Protein AF-A0A816MX25-F1 (afdb_monomer)

Sequence (109 aa):
MHILYENNDVIENHTRILSTQYLLAVVDRPGYNSKTLWKEILENVTSDNRQRLIWIAPWTGEMRSSTQLRKLVTNVTSDHVTLRQDLRDLVPTSCIDYILEYNIEQWFQ

pLDDT: mean 73.35, std 15.56, range [24.98, 93.75]

Mean predicted aligned error: 11.5 Å

Foldseek 3Di:
DDPPPPPPPCLVPVPDDDPLPAADEDAAEPPPCPPDDVVRSLVPDDPSNNVRYHYDPYDPDDDDDVVVLLVLLLPPPDDLPVSLVVCPVPDPNVVSCVCVVVVCNVVPD

Solvent-accessible surface area (backbone atoms only — not comparable to full-atom values): 7203 Å² total; per-residue (Å²): 135,86,80,76,79,73,81,82,44,58,82,79,63,71,78,55,90,70,72,85,90,55,78,45,77,44,76,39,49,85,76,75,58,81,87,57,56,70,68,58,54,61,71,70,48,56,73,79,56,42,80,30,53,42,79,41,76,67,54,85,70,85,91,79,52,72,66,58,52,49,52,55,55,62,68,54,87,78,54,66,68,60,52,52,59,71,39,54,86,75,46,60,67,70,59,50,50,49,40,64,75,65,53,52,61,78,75,72,119

Secondary structure (DSSP, 8-state):
---------TTTS--S---TTS-EEEE--TTTSSSS-HHHHHHHS-HHHHTTEEEEPPP-SPP--HHHHHHHHHH-SS-HHHHHHHHHTTS-HHHHHHHHHHTGGGG--

InterPro domains:
  IPR014729 Rossmann-like alpha/beta/alpha sandwich fold [G3DSA:3.40.50.620] (4-104)

Structure (mmCIF, N/CA/C/O backbone):
data_AF-A0A816MX25-F1
#
_entry.id   AF-A0A816MX25-F1
#
loop_
_atom_site.group_PDB
_atom_site.id
_atom_site.type_symbol
_atom_site.label_atom_id
_atom_site.label_alt_id
_atom_site.label_comp_id
_atom_site.label_asym_id
_atom_site.label_entity_id
_atom_site.label_seq_id
_atom_site.pdbx_PDB_ins_code
_atom_site.Cartn_x
_atom_site.Cartn_y
_atom_site.Cartn_z
_atom_site.occupancy
_atom_site.B_iso_or_equiv
_atom_site.auth_seq_id
_atom_site.auth_comp_id
_atom_site.auth_asym_id
_atom_site.auth_atom_id
_atom_site.pdbx_PDB_model_num
ATOM 1 N N . MET A 1 1 ? 20.720 17.879 7.034 1.00 33.03 1 MET A N 1
ATOM 2 C CA . MET A 1 1 ? 19.318 18.339 7.109 1.00 33.03 1 MET A CA 1
ATOM 3 C C . MET A 1 1 ? 18.458 17.112 7.385 1.00 33.03 1 MET A C 1
ATOM 5 O O . MET A 1 1 ? 18.235 16.322 6.479 1.00 33.03 1 MET A O 1
ATOM 9 N N . HIS A 1 2 ? 18.109 16.871 8.651 1.00 24.98 2 HIS A N 1
ATOM 10 C CA . HIS A 1 2 ? 17.218 15.774 9.036 1.00 24.98 2 HIS A CA 1
ATOM 11 C C . HIS A 1 2 ? 15.782 16.236 8.809 1.00 24.98 2 HIS A C 1
ATOM 13 O O . HIS A 1 2 ? 15.294 17.092 9.538 1.00 24.98 2 HIS A O 1
ATOM 19 N N . ILE A 1 3 ? 15.125 15.707 7.780 1.00 29.41 3 ILE A N 1
ATOM 20 C CA . ILE A 1 3 ? 13.682 15.875 7.628 1.00 29.41 3 ILE A CA 1
ATOM 21 C C . ILE A 1 3 ? 13.045 14.866 8.582 1.00 29.41 3 ILE A C 1
ATOM 23 O O . ILE A 1 3 ? 13.000 13.669 8.301 1.00 29.41 3 ILE A O 1
ATOM 27 N N . LEU A 1 4 ? 12.630 15.350 9.750 1.00 27.97 4 LEU A N 1
ATOM 28 C CA . LEU A 1 4 ? 11.692 14.643 10.609 1.00 27.97 4 LEU A CA 1
ATOM 29 C C . LEU A 1 4 ? 10.347 14.680 9.880 1.00 27.97 4 LEU A C 1
ATOM 31 O O . LEU A 1 4 ? 9.724 15.733 9.784 1.00 27.97 4 LEU A O 1
ATOM 35 N N . TYR A 1 5 ? 9.922 13.552 9.316 1.00 36.00 5 TYR A N 1
ATOM 36 C CA . TYR A 1 5 ? 8.511 13.377 8.997 1.00 36.00 5 TYR A CA 1
ATOM 37 C C . TYR A 1 5 ? 7.786 13.290 10.340 1.00 36.00 5 TYR A C 1
ATOM 39 O O . TYR A 1 5 ? 7.779 12.239 10.978 1.00 36.00 5 TYR A O 1
ATOM 47 N N . GLU A 1 6 ? 7.247 14.411 10.814 1.00 38.50 6 GLU A N 1
ATOM 48 C CA . GLU A 1 6 ? 6.203 14.361 11.829 1.00 38.50 6 GLU A CA 1
ATOM 49 C C . GLU A 1 6 ? 5.053 13.548 11.228 1.00 38.50 6 GLU A C 1
ATOM 51 O O . GLU A 1 6 ? 4.532 13.874 10.157 1.00 38.50 6 GLU A O 1
ATOM 56 N N . ASN A 1 7 ? 4.724 12.426 11.871 1.00 40.09 7 ASN A N 1
ATOM 57 C CA . ASN A 1 7 ? 3.558 11.629 11.525 1.00 40.09 7 ASN A CA 1
ATOM 58 C C . ASN A 1 7 ? 2.323 12.515 11.720 1.00 40.09 7 ASN A C 1
ATOM 60 O O . ASN A 1 7 ? 1.781 12.631 12.815 1.00 40.09 7 ASN A O 1
ATOM 64 N N . ASN A 1 8 ? 1.856 13.129 10.634 1.00 44.53 8 ASN A N 1
ATOM 65 C CA . ASN A 1 8 ? 0.530 13.732 10.538 1.00 44.53 8 ASN A CA 1
ATOM 66 C C . ASN A 1 8 ? -0.539 12.628 10.465 1.00 44.53 8 ASN A C 1
ATOM 68 O O . ASN A 1 8 ? -1.391 12.629 9.575 1.00 44.53 8 ASN A O 1
ATOM 72 N N . ASP A 1 9 ? -0.475 11.644 11.364 1.00 50.59 9 ASP A N 1
ATOM 73 C CA . ASP A 1 9 ? -1.513 10.635 11.466 1.00 50.59 9 ASP A CA 1
ATOM 74 C C . ASP A 1 9 ? -2.728 11.290 12.128 1.00 50.59 9 ASP A C 1
ATOM 76 O O . ASP A 1 9 ? -2.707 11.714 13.286 1.00 50.59 9 ASP A O 1
ATOM 80 N N . VAL A 1 10 ? -3.780 11.468 11.335 1.00 57.16 10 VAL A N 1
ATOM 81 C CA . VAL A 1 10 ? -5.022 12.130 11.751 1.00 57.16 10 VAL A CA 1
ATOM 82 C C . VAL A 1 10 ? -5.734 11.309 12.832 1.00 57.16 10 VAL A C 1
ATOM 84 O O . VAL A 1 10 ? -6.508 11.866 13.609 1.00 57.16 10 VAL A O 1
ATOM 87 N N . ILE A 1 11 ? -5.450 10.003 12.904 1.0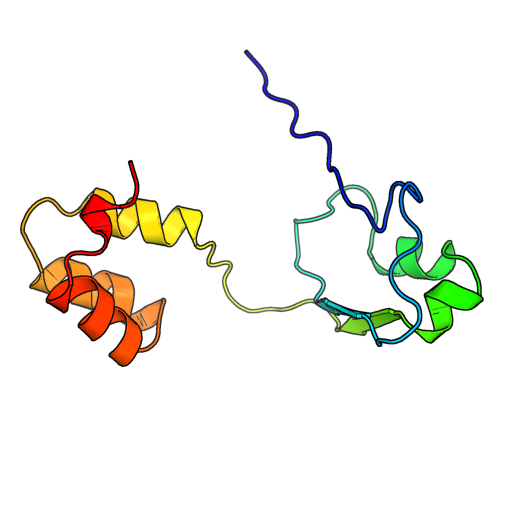0 53.03 11 ILE A N 1
ATOM 88 C CA . ILE A 1 11 ? -5.976 9.099 13.928 1.00 53.03 11 ILE A CA 1
ATOM 89 C C . ILE A 1 11 ? -5.261 9.339 15.266 1.00 53.03 11 ILE A C 1
ATOM 91 O O . ILE A 1 11 ? -5.912 9.359 16.305 1.00 53.03 11 ILE A O 1
ATOM 95 N N . GLU A 1 12 ? -3.948 9.578 15.241 1.00 51.78 12 GLU A N 1
ATOM 96 C CA . GLU A 1 12 ? -3.120 9.805 16.436 1.00 51.78 12 GLU A CA 1
ATOM 97 C C . GLU A 1 12 ? -3.325 11.212 17.026 1.00 51.78 12 GLU A C 1
ATOM 99 O O . GLU A 1 12 ? -3.445 11.394 18.239 1.00 51.78 12 GLU A O 1
ATOM 104 N N . ASN A 1 13 ? -3.432 12.226 16.164 1.00 49.44 13 ASN A N 1
ATOM 105 C CA . ASN A 1 13 ? -3.388 13.628 16.584 1.00 49.44 13 ASN A CA 1
ATOM 106 C C . ASN A 1 13 ? -4.737 14.216 17.032 1.00 49.44 13 ASN A C 1
ATOM 108 O O . ASN A 1 13 ? -4.776 15.373 17.440 1.00 49.44 13 ASN A O 1
ATOM 112 N N . HIS A 1 14 ? -5.849 13.471 16.962 1.00 50.97 14 HIS A N 1
ATOM 113 C CA . HIS A 1 14 ? -7.194 13.936 17.363 1.00 50.97 14 HIS A CA 1
ATOM 114 C C . HIS A 1 14 ? -7.654 15.262 16.698 1.00 50.97 14 HIS A C 1
ATOM 116 O O . HIS A 1 14 ? -8.634 15.874 17.123 1.00 50.97 14 HIS A O 1
ATOM 122 N N . THR A 1 15 ? -6.967 15.731 15.648 1.00 47.41 15 THR A N 1
ATOM 123 C CA . THR A 1 15 ? -7.096 17.097 15.105 1.00 47.41 15 THR A CA 1
ATOM 124 C C . THR A 1 15 ? -8.272 17.280 14.147 1.00 47.41 15 THR A C 1
ATOM 126 O O . THR A 1 15 ? -8.654 18.413 13.853 1.00 47.41 15 THR A O 1
ATOM 129 N N . ARG A 1 16 ? -8.882 16.194 13.655 1.00 48.31 16 ARG A N 1
ATOM 130 C CA . ARG A 1 16 ? -10.106 16.236 12.842 1.00 48.31 16 ARG A CA 1
ATOM 131 C C . ARG A 1 16 ? -11.076 15.141 13.261 1.00 48.31 16 ARG A C 1
ATOM 133 O O . ARG A 1 16 ? -10.707 13.978 13.374 1.00 48.31 16 ARG A O 1
ATOM 140 N N . ILE A 1 17 ? -12.344 15.518 13.401 1.00 51.78 17 ILE A N 1
ATOM 141 C CA . ILE A 1 17 ? -13.456 14.577 13.544 1.00 51.78 17 ILE A CA 1
ATOM 142 C C . ILE A 1 17 ? -13.558 13.789 12.227 1.00 51.78 17 ILE A C 1
ATOM 144 O O . ILE A 1 17 ? -14.015 14.315 11.212 1.00 51.78 17 ILE A O 1
ATOM 148 N N . LEU A 1 18 ? -13.080 12.543 12.215 1.00 57.31 18 LEU A N 1
ATOM 149 C CA . LEU A 1 18 ? -13.232 11.631 11.079 1.00 57.31 18 LEU A CA 1
ATOM 150 C C . LEU A 1 18 ? -14.720 11.302 10.907 1.00 57.31 18 LEU A C 1
ATOM 152 O O . LEU A 1 18 ? -15.359 10.865 11.867 1.00 57.31 18 LEU A O 1
ATOM 156 N N . SER A 1 19 ? -15.262 11.487 9.695 1.00 56.41 19 SER A N 1
ATOM 157 C CA . SER A 1 19 ? -16.690 11.280 9.379 1.00 56.41 19 SER A CA 1
ATOM 158 C C . SER A 1 19 ? -17.225 9.998 10.006 1.00 56.41 19 SER A C 1
ATOM 160 O O . SER A 1 19 ? -16.728 8.931 9.665 1.00 56.41 19 SER A O 1
ATOM 162 N N . THR A 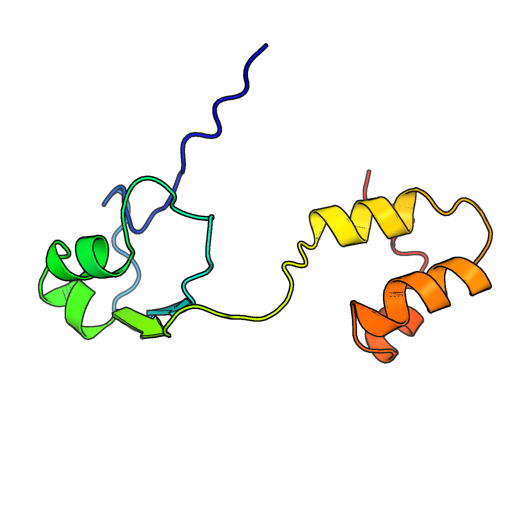1 20 ? -18.233 10.092 10.881 1.00 60.16 20 THR A N 1
ATOM 163 C CA . THR A 1 20 ? -18.834 8.979 11.649 1.00 60.16 20 THR A CA 1
ATOM 164 C C . THR A 1 20 ? -19.575 7.934 10.836 1.00 60.16 20 THR A C 1
ATOM 166 O O . THR A 1 20 ? -19.946 6.891 11.364 1.00 60.16 20 THR A O 1
ATOM 169 N N . GLN A 1 21 ? -19.722 8.175 9.540 1.00 65.31 21 GLN A N 1
ATOM 170 C CA . GLN A 1 21 ? -20.554 7.375 8.653 1.00 65.31 21 GLN A CA 1
ATOM 171 C C . GLN A 1 21 ? -19.934 6.028 8.270 1.00 65.31 21 GLN A C 1
ATOM 173 O O . GLN A 1 21 ? -20.659 5.131 7.853 1.00 65.31 21 GLN A O 1
ATOM 178 N N . TYR A 1 22 ? -18.614 5.872 8.405 1.00 69.62 22 TYR A N 1
ATOM 179 C CA . TYR A 1 22 ? -17.906 4.707 7.876 1.00 69.62 22 TYR A CA 1
ATOM 180 C C . TYR A 1 22 ? -17.059 4.003 8.931 1.00 69.62 22 TYR A C 1
ATOM 182 O O . TYR A 1 22 ? -16.459 4.637 9.811 1.00 69.62 22 TYR A O 1
ATOM 190 N N . LEU A 1 23 ? -17.000 2.678 8.795 1.00 78.88 23 LEU A N 1
ATOM 191 C CA . LEU A 1 23 ? -16.001 1.843 9.447 1.00 78.88 23 LEU A CA 1
ATOM 192 C C . LEU A 1 23 ? -14.625 2.157 8.851 1.00 78.88 23 LEU A C 1
ATOM 194 O O . LEU A 1 23 ? -14.479 2.315 7.640 1.00 78.88 23 LEU A O 1
ATOM 198 N N . LEU A 1 24 ? -13.623 2.244 9.715 1.00 80.25 24 LEU A N 1
ATOM 199 C CA . LEU A 1 24 ? -12.230 2.465 9.364 1.00 80.25 24 LEU A CA 1
ATOM 200 C C . LEU A 1 24 ? -11.459 1.180 9.650 1.00 80.25 24 LEU A C 1
ATOM 202 O O . LEU A 1 24 ? -11.297 0.787 10.804 1.00 80.25 24 LEU A O 1
ATOM 206 N N . ALA A 1 25 ? -10.999 0.517 8.593 1.00 82.19 25 ALA A N 1
ATOM 207 C CA . ALA A 1 25 ? -10.142 -0.651 8.710 1.00 82.19 25 ALA A CA 1
ATOM 208 C C . ALA A 1 25 ? -8.672 -0.222 8.675 1.00 82.19 25 ALA A C 1
ATOM 210 O O . ALA A 1 25 ? -8.224 0.414 7.721 1.00 82.19 25 ALA A O 1
ATOM 211 N N . VAL A 1 26 ? -7.929 -0.590 9.711 1.00 79.31 26 VAL A N 1
ATOM 212 C CA . VAL A 1 26 ? -6.492 -0.365 9.819 1.00 79.31 26 VAL A CA 1
ATOM 213 C C . VAL A 1 26 ? -5.786 -1.699 9.646 1.00 79.31 26 VAL A C 1
ATOM 215 O O . VAL A 1 26 ? -5.943 -2.603 10.466 1.00 79.31 26 VAL A O 1
ATOM 218 N N . VAL A 1 27 ? -4.997 -1.810 8.581 1.00 79.06 27 VAL A N 1
ATOM 219 C CA . VAL A 1 27 ? -4.089 -2.941 8.377 1.00 79.06 27 VAL A CA 1
ATOM 220 C C . VAL A 1 27 ? -2.768 -2.597 9.041 1.00 79.06 27 VAL A C 1
ATOM 222 O O . VAL A 1 27 ? -2.053 -1.701 8.588 1.00 79.06 27 VAL A O 1
ATOM 225 N N . ASP A 1 28 ? -2.461 -3.291 10.133 1.00 77.81 28 ASP A N 1
ATOM 226 C CA . ASP A 1 28 ? -1.178 -3.124 10.800 1.00 77.81 28 ASP A CA 1
ATOM 227 C C . ASP A 1 28 ? -0.066 -3.751 9.966 1.00 77.81 28 ASP A C 1
ATOM 229 O O . ASP A 1 28 ? -0.227 -4.797 9.332 1.00 77.81 28 ASP A O 1
ATOM 233 N N . ARG A 1 29 ? 1.070 -3.067 9.942 1.00 74.50 29 ARG A N 1
ATOM 234 C CA . ARG A 1 29 ? 2.243 -3.458 9.179 1.00 74.50 29 ARG A CA 1
ATOM 235 C C . ARG A 1 29 ? 3.469 -3.359 10.084 1.00 74.50 29 ARG A C 1
ATOM 237 O O . ARG A 1 29 ? 3.693 -2.301 10.687 1.00 74.50 29 ARG A O 1
ATOM 244 N N . PRO A 1 30 ? 4.297 -4.413 10.153 1.00 68.88 30 PRO A N 1
ATOM 245 C CA . PRO A 1 30 ? 5.522 -4.376 10.937 1.00 68.88 30 PRO A CA 1
ATOM 246 C C . PRO A 1 30 ? 6.412 -3.193 10.529 1.00 68.88 30 PRO A C 1
ATOM 248 O O . PRO A 1 30 ? 6.701 -2.996 9.350 1.00 68.88 30 PRO A O 1
ATOM 251 N N . GLY A 1 31 ? 6.845 -2.392 11.505 1.00 67.81 31 GLY A N 1
ATOM 252 C CA . GLY A 1 31 ? 7.811 -1.307 11.298 1.00 67.81 31 GLY A CA 1
ATOM 253 C C . GLY A 1 31 ? 7.241 0.055 10.885 1.00 67.81 31 GLY A C 1
ATOM 254 O O . GLY A 1 31 ? 8.019 0.997 10.767 1.00 67.81 31 GLY A O 1
ATOM 255 N N . TYR A 1 32 ? 5.923 0.209 10.700 1.00 69.69 32 TYR A N 1
ATOM 256 C CA . TYR A 1 32 ? 5.346 1.535 10.428 1.00 69.69 32 TYR A CA 1
ATOM 257 C C . TYR A 1 32 ? 5.235 2.417 11.659 1.00 69.69 32 TYR A C 1
ATOM 259 O O . TYR A 1 32 ? 5.668 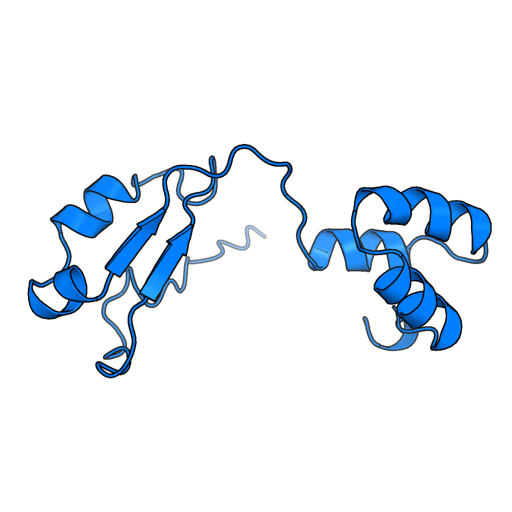3.566 11.628 1.00 69.69 32 TYR A O 1
ATOM 267 N N . ASN A 1 33 ? 4.683 1.871 12.740 1.00 68.19 33 ASN A N 1
ATOM 268 C CA . ASN A 1 33 ? 4.728 2.513 14.039 1.00 68.19 33 ASN A CA 1
ATOM 269 C C . ASN A 1 33 ? 5.644 1.687 14.941 1.00 68.19 33 ASN A C 1
ATOM 271 O O . ASN A 1 33 ? 5.241 0.689 15.529 1.00 68.19 33 ASN A O 1
ATOM 275 N N . SER A 1 34 ? 6.922 2.063 14.975 1.00 66.25 34 SER A N 1
ATOM 276 C CA . SER A 1 34 ? 7.932 1.410 15.813 1.00 66.25 34 SER A CA 1
ATOM 277 C C . SER A 1 34 ? 7.869 1.844 17.278 1.00 66.25 34 SER A C 1
ATOM 279 O O . SER A 1 34 ? 8.568 1.264 18.106 1.00 66.25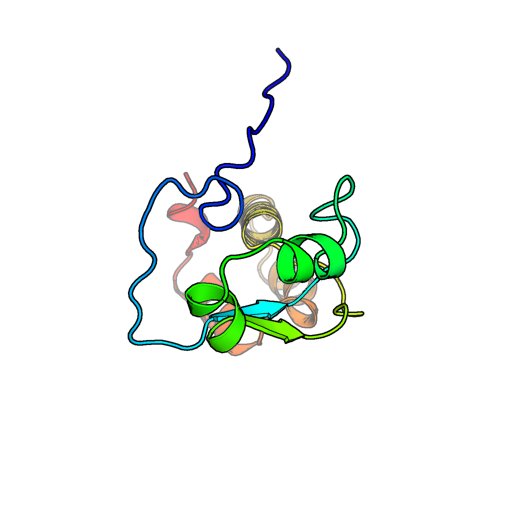 34 SER A O 1
ATOM 281 N N . LYS A 1 35 ? 7.069 2.871 17.593 1.00 69.00 35 LYS A N 1
ATOM 282 C CA . LYS A 1 35 ? 6.988 3.476 18.927 1.00 69.00 35 LYS A CA 1
ATOM 283 C C . LYS A 1 35 ? 5.747 3.047 19.699 1.00 69.00 35 LYS A C 1
ATOM 285 O O . LYS A 1 35 ? 5.826 2.930 20.915 1.00 69.00 35 LYS A O 1
ATOM 290 N N . THR A 1 36 ? 4.636 2.814 19.007 1.00 70.62 36 THR A N 1
ATOM 291 C CA . THR A 1 36 ? 3.352 2.479 19.630 1.00 70.62 36 THR A CA 1
ATOM 292 C C . THR A 1 36 ? 2.673 1.388 18.823 1.00 70.62 36 THR A C 1
ATOM 294 O O . THR A 1 36 ? 2.486 1.512 17.611 1.00 70.62 36 THR A O 1
ATOM 297 N N . LEU A 1 37 ? 2.307 0.299 19.494 1.00 75.06 37 LEU A N 1
ATOM 298 C CA . LEU A 1 37 ? 1.598 -0.796 18.844 1.00 75.06 37 LEU A CA 1
ATOM 299 C C . LEU A 1 37 ? 0.166 -0.353 18.527 1.00 75.06 37 LEU A C 1
ATOM 301 O O . LEU A 1 37 ? -0.487 0.284 19.350 1.00 75.06 37 LEU A O 1
ATOM 305 N N . TRP A 1 38 ? -0.378 -0.751 17.374 1.00 76.75 38 TRP A N 1
ATOM 306 C CA . TRP A 1 38 ? -1.771 -0.431 17.020 1.00 76.75 38 TRP A CA 1
ATOM 307 C C . TRP A 1 38 ? -2.777 -0.897 18.071 1.00 76.75 38 TRP A C 1
ATOM 309 O O . TRP A 1 38 ? -3.790 -0.238 18.293 1.00 76.75 38 TRP A O 1
ATOM 319 N N . LYS A 1 39 ? -2.465 -1.989 18.772 1.00 75.50 39 LYS A N 1
ATOM 320 C CA . LYS A 1 39 ? -3.240 -2.452 19.921 1.00 75.50 39 LYS A CA 1
ATOM 321 C C . LYS A 1 39 ? -3.366 -1.379 21.015 1.00 75.50 39 LYS A C 1
ATOM 323 O O . LYS A 1 39 ? -4.471 -1.141 21.485 1.00 75.50 39 LYS A O 1
ATOM 328 N N . GLU A 1 40 ? -2.276 -0.700 21.363 1.00 78.88 40 GLU A N 1
ATOM 329 C CA . GLU A 1 40 ? -2.262 0.365 22.378 1.00 78.88 40 GLU A CA 1
ATOM 330 C C . GLU A 1 40 ? -3.040 1.598 21.899 1.00 78.88 40 GLU A C 1
ATOM 332 O O . GLU A 1 40 ? -3.762 2.221 22.674 1.00 78.88 40 GLU A O 1
ATOM 337 N N . ILE A 1 41 ? -2.963 1.928 20.607 1.00 78.75 41 ILE A N 1
ATOM 338 C CA . ILE A 1 41 ? -3.745 3.024 20.011 1.00 78.75 41 ILE A CA 1
ATOM 339 C C . ILE A 1 41 ? -5.249 2.730 20.128 1.00 78.75 41 ILE A C 1
ATOM 341 O O . ILE A 1 41 ? -6.026 3.592 20.532 1.00 78.75 41 ILE A O 1
ATOM 345 N N . LEU A 1 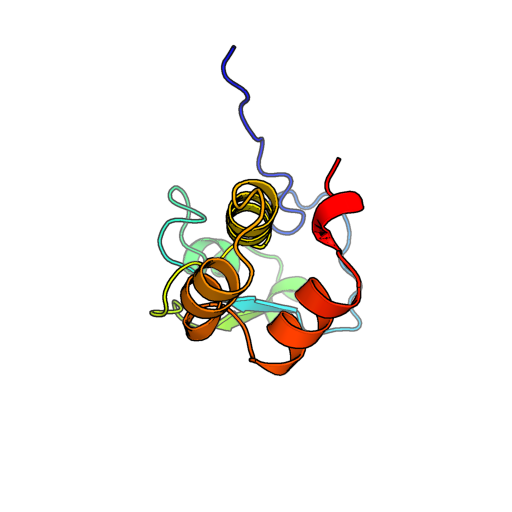42 ? -5.671 1.496 19.832 1.00 79.25 42 LEU A N 1
ATOM 346 C CA . LEU A 1 42 ? -7.075 1.076 19.928 1.00 79.25 42 LEU A CA 1
ATOM 347 C C . LEU A 1 42 ? -7.605 1.034 21.362 1.00 79.25 42 LEU A C 1
ATOM 349 O O . LEU A 1 42 ? -8.811 1.143 21.558 1.00 79.25 42 LEU A O 1
ATOM 353 N N . GLU A 1 43 ? -6.743 0.833 22.354 1.00 81.19 43 GLU A N 1
ATOM 354 C CA . GLU A 1 43 ? -7.135 0.837 23.768 1.00 81.19 43 GLU A CA 1
ATOM 355 C C . GLU A 1 43 ? -7.336 2.264 24.306 1.00 81.19 43 GLU A C 1
ATOM 357 O O . GLU A 1 43 ? -8.093 2.450 25.256 1.00 81.19 43 GLU A O 1
ATOM 362 N N . ASN A 1 44 ? -6.725 3.270 23.668 1.00 80.38 44 ASN A N 1
ATOM 363 C CA . ASN A 1 44 ? -6.734 4.665 24.125 1.00 80.38 44 ASN A CA 1
ATOM 364 C C . ASN A 1 44 ? -7.627 5.610 23.297 1.00 80.38 44 ASN A C 1
ATOM 366 O O . ASN A 1 44 ? -7.734 6.794 23.619 1.00 80.38 44 ASN A O 1
ATOM 370 N N . VAL A 1 45 ? -8.284 5.123 22.241 1.00 78.06 45 VAL A N 1
ATOM 371 C CA . VAL A 1 45 ? -9.254 5.919 21.467 1.00 78.06 45 VAL A CA 1
ATOM 372 C C . VAL A 1 45 ? -10.585 6.070 22.215 1.00 78.06 45 VAL A C 1
ATOM 374 O O . VAL A 1 45 ? -10.989 5.205 22.991 1.00 78.06 45 VAL A O 1
ATOM 377 N N . THR A 1 46 ? -11.316 7.156 21.947 1.00 79.56 46 THR A N 1
ATOM 378 C CA . THR A 1 46 ? -12.663 7.368 22.507 1.00 79.56 46 THR A CA 1
ATOM 379 C C . THR A 1 46 ? -13.621 6.233 22.129 1.00 79.56 46 THR A C 1
ATOM 381 O O . THR A 1 46 ? -13.510 5.649 21.047 1.00 79.56 46 THR A O 1
ATOM 384 N N . SER A 1 47 ? -14.613 5.950 22.981 1.00 78.38 47 SER A N 1
ATOM 385 C CA . SER A 1 47 ? -15.610 4.891 22.748 1.00 78.38 47 SER A CA 1
ATOM 386 C C . SER A 1 47 ? -16.304 5.002 21.383 1.00 78.38 47 SER A C 1
ATOM 388 O O . SER A 1 47 ? -16.488 3.990 20.706 1.00 78.38 47 SER A O 1
ATOM 390 N N . ASP A 1 48 ? -16.613 6.225 20.943 1.00 74.25 48 ASP A N 1
ATOM 391 C CA . ASP A 1 48 ? -17.254 6.493 19.649 1.00 74.25 48 ASP A CA 1
ATOM 392 C C . ASP A 1 48 ? -16.352 6.129 18.461 1.00 74.25 48 ASP A C 1
ATOM 394 O O . ASP A 1 48 ? -16.806 5.563 17.465 1.00 74.25 48 ASP A O 1
ATOM 398 N N . ASN A 1 49 ? -15.050 6.409 18.560 1.00 72.69 49 ASN A N 1
ATOM 399 C CA . ASN A 1 49 ? -14.085 6.034 17.528 1.00 72.69 49 ASN A CA 1
ATOM 400 C C . ASN A 1 49 ? -13.766 4.536 17.577 1.00 72.69 49 ASN A C 1
ATOM 402 O O . ASN A 1 49 ? -13.597 3.905 16.532 1.00 72.69 49 ASN A O 1
ATOM 406 N N . ARG A 1 50 ? -13.742 3.935 18.772 1.00 78.50 50 ARG A N 1
ATOM 407 C CA . ARG A 1 50 ? -13.435 2.514 18.953 1.00 78.50 50 ARG A CA 1
ATOM 408 C C . ARG A 1 50 ? -14.396 1.602 18.202 1.00 78.50 50 ARG A C 1
ATOM 410 O O . ARG A 1 50 ? -13.942 0.631 17.599 1.00 78.50 50 ARG A O 1
ATOM 417 N N . GLN A 1 51 ? -15.695 1.906 18.236 1.00 77.56 51 GLN A N 1
ATOM 418 C CA . GLN A 1 51 ? -16.743 1.123 17.561 1.00 77.56 51 GLN A CA 1
ATOM 419 C C . GLN A 1 51 ? -16.596 1.115 16.037 1.00 77.56 51 GLN A C 1
ATOM 421 O O . GLN A 1 51 ? -17.147 0.255 15.356 1.00 77.56 51 GLN A O 1
ATOM 426 N N . ARG A 1 52 ? -15.844 2.076 15.502 1.00 76.69 52 ARG A N 1
ATOM 427 C CA . ARG A 1 52 ? -15.667 2.276 14.069 1.00 76.69 52 ARG A CA 1
ATOM 428 C C . ARG A 1 52 ? -14.333 1.761 13.559 1.00 76.69 52 ARG A C 1
ATOM 430 O O . ARG A 1 52 ? -14.192 1.566 12.357 1.00 76.69 52 ARG A O 1
ATOM 437 N N . LEU A 1 53 ? -13.369 1.559 14.451 1.00 81.56 53 LEU A N 1
ATOM 438 C CA . LEU A 1 53 ? -12.039 1.075 14.118 1.00 81.56 53 LEU A CA 1
ATOM 439 C C . LEU A 1 53 ? -12.005 -0.453 14.129 1.00 81.56 53 LEU A C 1
ATOM 441 O O . LEU A 1 53 ? -12.265 -1.103 15.146 1.00 81.56 53 LEU A O 1
ATOM 445 N N . ILE A 1 54 ? -11.633 -1.019 12.988 1.00 83.88 54 ILE A N 1
ATOM 446 C CA . ILE A 1 54 ? -11.354 -2.440 12.823 1.00 83.88 54 ILE A CA 1
ATOM 447 C C . ILE A 1 54 ? -9.857 -2.575 12.615 1.00 83.88 54 ILE A C 1
ATOM 449 O O . ILE A 1 54 ? -9.311 -2.073 11.638 1.00 83.88 54 ILE A O 1
ATOM 453 N N . TRP A 1 55 ? -9.197 -3.269 13.530 1.00 84.19 55 TRP A N 1
ATOM 454 C CA . TRP A 1 55 ? -7.795 -3.609 13.368 1.00 84.19 55 TRP A CA 1
ATOM 455 C C . TRP A 1 55 ? -7.658 -4.973 12.722 1.00 84.19 55 TRP A C 1
ATOM 457 O O . TRP A 1 55 ? -8.222 -5.962 13.191 1.00 84.19 55 TRP A O 1
ATOM 467 N N . ILE A 1 56 ? -6.907 -5.001 11.631 1.00 82.81 56 ILE A N 1
ATOM 468 C CA . ILE A 1 56 ? -6.538 -6.207 10.916 1.00 82.81 56 ILE A CA 1
ATOM 469 C C . ILE A 1 56 ? -5.102 -6.523 11.326 1.00 82.81 56 ILE A C 1
ATOM 471 O O . ILE A 1 56 ? -4.198 -5.704 11.140 1.00 82.81 56 ILE A O 1
ATOM 475 N N . ALA A 1 57 ? -4.945 -7.703 11.931 1.00 74.06 57 ALA A N 1
ATOM 476 C CA . ALA A 1 57 ? -3.688 -8.213 12.460 1.00 74.06 57 ALA A CA 1
ATOM 477 C C . ALA A 1 57 ? -2.561 -8.175 11.410 1.00 74.06 57 ALA A C 1
ATOM 479 O O . ALA A 1 57 ? -2.850 -8.180 10.208 1.00 74.06 57 ALA A O 1
ATOM 480 N N . PRO A 1 58 ? -1.291 -8.135 11.858 1.00 74.62 58 PRO A N 1
ATOM 481 C CA . PRO A 1 58 ? -0.185 -7.661 11.043 1.00 74.62 58 PRO A CA 1
ATOM 482 C C . PRO A 1 58 ? -0.083 -8.369 9.695 1.00 74.62 58 PRO A C 1
ATOM 484 O O . PRO A 1 58 ? 0.018 -9.595 9.623 1.00 74.62 58 PRO A O 1
ATOM 487 N N . TRP A 1 59 ? -0.069 -7.576 8.628 1.00 78.06 59 TRP A N 1
ATOM 488 C CA . TRP A 1 59 ? 0.202 -8.057 7.282 1.00 78.06 59 TRP A CA 1
ATOM 489 C C . TRP A 1 59 ? 1.610 -8.658 7.214 1.00 78.06 59 TRP A C 1
ATOM 491 O O . TRP A 1 59 ? 2.590 -8.014 7.589 1.00 78.06 59 TRP A O 1
ATOM 501 N N . THR A 1 60 ? 1.708 -9.891 6.716 1.00 77.19 60 THR A N 1
ATOM 502 C CA . THR A 1 60 ? 2.973 -10.634 6.590 1.00 77.19 60 THR A CA 1
ATOM 503 C C . THR A 1 60 ? 3.599 -10.547 5.199 1.00 77.19 60 THR A C 1
ATOM 505 O O . THR A 1 60 ? 4.676 -11.096 4.981 1.00 77.19 60 THR A O 1
ATOM 508 N N . GLY A 1 61 ? 2.937 -9.895 4.241 1.00 74.38 61 GLY A N 1
ATOM 509 C CA . GLY A 1 61 ? 3.449 -9.767 2.880 1.00 74.38 61 GLY A CA 1
ATOM 510 C C . GLY A 1 61 ? 4.503 -8.669 2.733 1.00 74.38 61 GLY A C 1
ATOM 511 O O . GLY A 1 61 ? 4.672 -7.803 3.593 1.00 74.38 61 GLY A O 1
ATOM 512 N N . GLU A 1 62 ? 5.193 -8.688 1.594 1.00 71.50 62 GLU A N 1
ATOM 513 C CA . GLU A 1 62 ? 6.235 -7.714 1.271 1.00 71.50 62 GLU A CA 1
ATOM 514 C C . GLU A 1 62 ? 5.701 -6.280 1.194 1.00 71.50 62 GLU A C 1
ATOM 516 O O . GLU A 1 62 ? 4.603 -6.014 0.696 1.00 71.50 62 GLU A O 1
ATOM 521 N N . MET A 1 63 ? 6.519 -5.329 1.647 1.00 72.75 63 MET A N 1
ATOM 522 C CA . MET A 1 63 ? 6.201 -3.911 1.538 1.00 72.75 63 MET A CA 1
ATOM 523 C C . MET A 1 63 ? 6.479 -3.400 0.131 1.00 72.75 63 MET A C 1
ATOM 525 O O . MET A 1 63 ? 7.617 -3.401 -0.335 1.00 72.75 63 MET A O 1
ATOM 529 N N . ARG A 1 64 ? 5.433 -2.880 -0.511 1.00 76.25 64 ARG A N 1
ATOM 530 C CA . ARG A 1 64 ? 5.525 -2.240 -1.822 1.00 76.25 64 ARG A CA 1
ATOM 531 C C . ARG A 1 64 ? 4.858 -0.884 -1.753 1.00 76.25 64 ARG A C 1
ATOM 533 O O . ARG A 1 64 ? 3.640 -0.779 -1.655 1.00 76.25 64 ARG A O 1
ATOM 540 N N . SER A 1 65 ? 5.665 0.169 -1.755 1.00 82.81 65 SER A N 1
ATOM 541 C CA . SER A 1 65 ? 5.153 1.535 -1.822 1.00 82.81 65 SER A CA 1
ATOM 542 C C . SER A 1 65 ? 5.090 2.014 -3.268 1.00 82.81 65 SER A C 1
ATOM 544 O O . SER A 1 65 ? 5.989 1.740 -4.066 1.00 82.81 65 SER A O 1
ATOM 546 N N . SER A 1 66 ? 4.085 2.828 -3.595 1.00 85.06 66 SER A N 1
ATOM 547 C CA . SER A 1 66 ? 4.022 3.495 -4.900 1.00 85.06 66 SER A CA 1
ATOM 548 C C . SER A 1 66 ? 5.271 4.342 -5.175 1.00 85.06 66 SER A C 1
ATOM 550 O O . SER A 1 66 ? 5.659 4.497 -6.323 1.00 85.06 66 SER A O 1
ATOM 552 N N . THR A 1 67 ? 5.944 4.854 -4.139 1.00 85.31 67 THR A N 1
ATOM 553 C CA . THR A 1 67 ? 7.218 5.576 -4.280 1.00 85.31 67 THR A CA 1
ATOM 554 C C . THR A 1 67 ? 8.345 4.678 -4.791 1.00 85.31 67 THR A C 1
ATOM 556 O O . THR A 1 67 ? 9.102 5.105 -5.658 1.00 85.31 67 THR A O 1
ATOM 559 N N . GLN A 1 68 ? 8.468 3.446 -4.288 1.00 83.94 68 GLN A N 1
ATOM 560 C CA . GLN A 1 68 ? 9.451 2.482 -4.801 1.00 83.94 68 GLN A CA 1
ATOM 561 C C . GLN A 1 68 ? 9.132 2.082 -6.244 1.00 83.94 68 GLN A C 1
ATOM 563 O O . GLN A 1 68 ? 10.038 2.044 -7.069 1.00 83.94 68 GLN A O 1
ATOM 568 N N . LEU A 1 69 ? 7.850 1.866 -6.558 1.00 87.50 69 LEU A N 1
ATOM 569 C CA . LEU A 1 69 ? 7.408 1.554 -7.920 1.00 87.50 69 LEU A CA 1
ATOM 570 C C . LEU A 1 69 ? 7.715 2.692 -8.897 1.00 87.50 69 LEU A C 1
ATOM 572 O O . LEU A 1 69 ? 8.285 2.440 -9.951 1.00 87.50 69 LEU A O 1
ATOM 576 N N . ARG A 1 70 ? 7.421 3.946 -8.528 1.00 86.81 70 ARG A N 1
ATOM 577 C CA . ARG A 1 70 ? 7.785 5.111 -9.349 1.00 86.81 70 ARG A CA 1
ATOM 578 C C . ARG A 1 70 ? 9.290 5.180 -9.581 1.00 86.81 70 ARG A C 1
ATOM 580 O O . ARG A 1 70 ? 9.700 5.337 -10.716 1.00 86.81 70 ARG A O 1
ATOM 587 N N . LYS A 1 71 ? 10.115 4.982 -8.545 1.00 85.06 71 LYS A N 1
ATOM 588 C CA . LYS A 1 71 ? 11.582 4.953 -8.700 1.00 85.06 71 LYS A CA 1
ATOM 589 C C . LYS A 1 71 ? 12.053 3.869 -9.671 1.00 85.06 71 LYS A C 1
ATOM 591 O O . LYS A 1 71 ? 12.938 4.143 -10.470 1.00 85.06 71 LYS A O 1
ATOM 596 N N . LEU A 1 72 ? 11.486 2.662 -9.601 1.00 85.50 72 LEU A N 1
ATOM 597 C CA . LEU A 1 72 ? 11.803 1.581 -10.542 1.00 85.50 72 LEU A CA 1
ATOM 598 C C . LEU A 1 72 ? 11.452 1.986 -11.974 1.00 85.50 72 LEU A C 1
ATOM 600 O O . LEU A 1 72 ? 12.291 1.891 -12.860 1.00 85.50 72 LEU A O 1
ATOM 604 N N . VAL A 1 73 ? 10.245 2.514 -12.170 1.00 85.69 73 VAL A N 1
ATOM 605 C CA . VAL A 1 73 ? 9.750 2.952 -13.478 1.00 85.69 73 VAL A CA 1
ATOM 606 C C . VAL A 1 73 ? 10.583 4.108 -14.052 1.00 85.69 73 VAL A C 1
ATOM 608 O O . VAL A 1 73 ? 10.948 4.067 -15.218 1.00 85.69 73 VAL A O 1
ATOM 611 N N . THR A 1 74 ? 10.960 5.104 -13.245 1.00 82.25 74 THR A N 1
ATOM 612 C CA . THR A 1 74 ? 11.750 6.265 -13.699 1.00 82.25 74 THR A CA 1
ATOM 613 C C . THR A 1 74 ? 13.221 5.930 -13.985 1.00 82.25 74 THR A C 1
ATOM 615 O O . THR A 1 74 ? 13.859 6.616 -14.778 1.00 82.25 74 THR A O 1
ATOM 618 N N . ASN A 1 75 ? 13.786 4.897 -13.349 1.00 73.19 75 ASN A N 1
ATOM 619 C CA . ASN A 1 75 ? 15.205 4.550 -13.498 1.00 73.19 75 ASN A CA 1
ATOM 620 C C . ASN A 1 75 ? 15.510 3.663 -14.718 1.00 73.19 75 ASN A C 1
ATOM 622 O O . ASN A 1 75 ? 16.682 3.519 -15.069 1.00 73.19 75 ASN A O 1
ATOM 626 N N . VAL A 1 76 ? 14.503 3.065 -15.366 1.00 67.38 76 VAL A N 1
ATOM 627 C CA . VAL A 1 76 ? 14.718 2.251 -16.571 1.00 67.38 76 VAL A CA 1
ATOM 628 C C . VAL A 1 76 ? 14.607 3.146 -17.800 1.00 67.38 76 VAL A C 1
ATOM 630 O O . VAL A 1 76 ? 13.523 3.501 -18.242 1.00 67.38 76 VAL A O 1
ATOM 633 N N . THR A 1 77 ? 15.753 3.537 -18.350 1.00 59.12 77 THR A N 1
ATOM 634 C CA . THR A 1 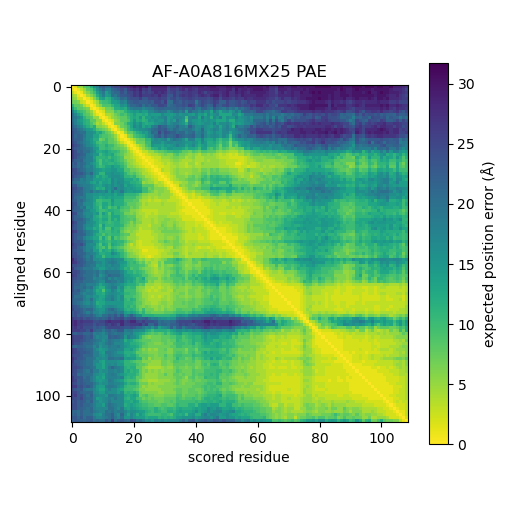77 ? 15.834 4.592 -19.367 1.00 59.12 77 THR A CA 1
ATOM 635 C C . THR A 1 77 ? 15.429 4.170 -20.780 1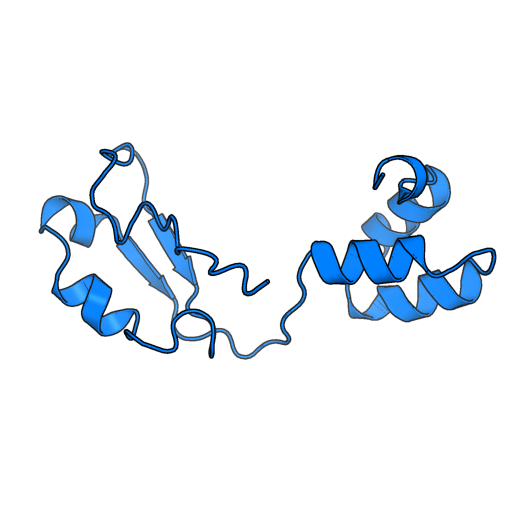.00 59.12 77 THR A C 1
ATOM 637 O O . THR A 1 77 ? 15.223 5.054 -21.609 1.00 59.12 77 THR A O 1
ATOM 640 N N . SER A 1 78 ? 15.312 2.875 -21.111 1.00 61.78 78 SER A N 1
ATOM 641 C CA . SER A 1 78 ? 14.897 2.439 -22.469 1.00 61.78 78 SER A CA 1
ATOM 642 C C . SER A 1 78 ? 14.458 0.972 -22.612 1.00 61.78 78 SER A C 1
ATOM 644 O O . SER A 1 78 ? 13.947 0.596 -23.665 1.00 61.78 78 SER A O 1
ATOM 646 N N . ASP A 1 79 ? 14.686 0.112 -21.613 1.00 78.44 79 ASP A N 1
ATOM 647 C CA . ASP A 1 79 ? 14.456 -1.332 -21.749 1.00 78.44 79 ASP A CA 1
ATOM 648 C C . ASP A 1 79 ? 13.120 -1.772 -21.129 1.00 78.44 79 ASP A C 1
ATOM 650 O O . ASP A 1 79 ? 13.031 -2.174 -19.965 1.00 78.44 79 ASP A O 1
ATOM 654 N N . HIS A 1 80 ? 12.064 -1.720 -21.941 1.00 79.19 80 HIS A N 1
ATOM 655 C CA . HIS A 1 80 ? 10.726 -2.165 -21.551 1.00 79.19 80 HIS A CA 1
ATOM 656 C C . HIS A 1 80 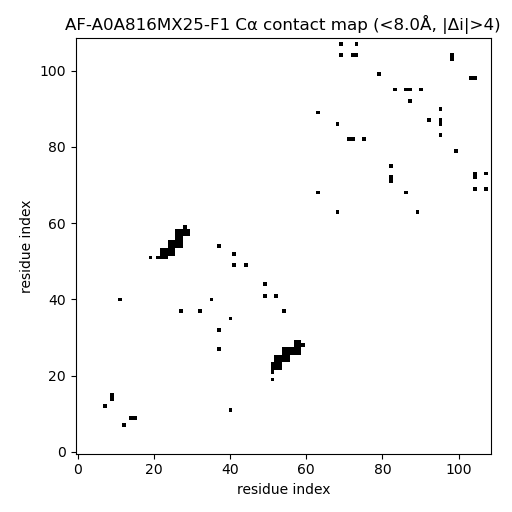? 10.642 -3.666 -21.225 1.00 79.19 80 HIS A C 1
ATOM 658 O O . HIS A 1 80 ? 9.725 -4.071 -20.508 1.00 79.19 80 HIS A O 1
ATOM 664 N N . VAL A 1 81 ? 11.565 -4.500 -21.724 1.00 82.69 81 VAL A N 1
ATOM 665 C CA . VAL A 1 81 ? 11.580 -5.940 -21.420 1.00 82.69 81 VAL A CA 1
ATOM 666 C C . VAL A 1 81 ? 12.037 -6.152 -19.982 1.00 82.69 81 VAL A C 1
ATOM 668 O O . VAL A 1 81 ? 11.355 -6.840 -19.220 1.00 82.69 81 VAL A O 1
ATOM 671 N N . THR A 1 82 ? 13.132 -5.500 -19.591 1.00 83.00 82 THR A N 1
ATOM 672 C CA . THR A 1 82 ? 13.643 -5.544 -18.214 1.00 83.00 82 THR A CA 1
ATOM 673 C C . THR A 1 82 ? 12.648 -4.921 -17.231 1.00 83.00 82 THR A C 1
ATOM 675 O O . THR A 1 82 ? 12.292 -5.561 -16.244 1.00 83.00 82 THR A O 1
ATOM 678 N N . LEU A 1 83 ? 12.073 -3.750 -17.543 1.00 83.50 83 LEU A N 1
ATOM 679 C CA . LEU A 1 83 ? 11.071 -3.115 -16.674 1.00 83.50 83 LEU A CA 1
ATOM 680 C C . LEU A 1 83 ? 9.818 -3.986 -16.475 1.00 83.50 83 LEU A C 1
ATOM 682 O O . LEU A 1 83 ? 9.299 -4.091 -15.364 1.00 83.50 83 LEU A O 1
ATOM 686 N N . ARG A 1 84 ? 9.326 -4.637 -17.539 1.00 86.81 84 ARG A N 1
ATOM 687 C CA . ARG A 1 84 ? 8.180 -5.556 -17.445 1.00 86.81 84 ARG A CA 1
ATOM 688 C C . ARG A 1 84 ? 8.478 -6.723 -16.505 1.00 86.81 84 ARG A C 1
ATOM 690 O O . ARG A 1 84 ? 7.588 -7.130 -15.760 1.00 86.81 84 ARG A O 1
ATOM 697 N N . GLN A 1 85 ? 9.697 -7.256 -16.544 1.00 86.12 85 GLN A N 1
ATOM 698 C CA . GLN A 1 85 ? 10.114 -8.357 -15.682 1.00 86.12 85 GLN A CA 1
ATOM 699 C C . GLN A 1 85 ? 10.244 -7.908 -14.219 1.00 86.12 85 GLN A C 1
ATOM 701 O O . GLN A 1 85 ? 9.706 -8.582 -13.342 1.00 86.12 85 GLN A O 1
ATOM 706 N N . ASP A 1 86 ? 10.850 -6.746 -13.966 1.00 86.06 86 ASP A N 1
ATOM 707 C CA . ASP A 1 86 ? 11.026 -6.190 -12.617 1.00 86.06 86 ASP A CA 1
ATOM 708 C C . ASP A 1 86 ? 9.689 -5.844 -11.937 1.00 86.06 86 ASP A C 1
ATOM 710 O O . ASP A 1 86 ? 9.543 -5.960 -10.720 1.00 86.06 86 ASP A O 1
ATOM 714 N N . LEU A 1 87 ? 8.681 -5.437 -12.716 1.00 87.44 87 LEU A N 1
ATOM 715 C CA . LEU A 1 87 ? 7.349 -5.104 -12.204 1.00 87.44 87 LEU A CA 1
ATOM 716 C C . LEU A 1 87 ? 6.420 -6.313 -12.046 1.00 87.44 87 LEU A C 1
ATOM 718 O O . LEU A 1 87 ? 5.432 -6.211 -11.315 1.00 87.44 87 LEU A O 1
ATOM 722 N N . ARG A 1 88 ? 6.708 -7.439 -12.712 1.00 88.31 88 ARG A N 1
ATOM 723 C CA . ARG A 1 88 ? 5.809 -8.604 -12.816 1.00 88.31 88 ARG A CA 1
ATOM 724 C C . ARG A 1 88 ? 5.373 -9.147 -11.465 1.00 88.31 88 ARG A C 1
ATOM 726 O O . ARG A 1 88 ? 4.203 -9.479 -11.287 1.00 88.31 88 ARG A O 1
ATOM 733 N N . ASP A 1 89 ? 6.310 -9.217 -10.531 1.00 85.38 89 ASP A N 1
ATOM 734 C CA . ASP A 1 89 ? 6.029 -9.737 -9.201 1.00 85.38 89 ASP A CA 1
ATOM 735 C C . ASP A 1 89 ? 5.474 -8.663 -8.276 1.00 85.38 89 ASP A C 1
ATOM 737 O O . ASP A 1 89 ? 4.984 -9.017 -7.210 1.00 85.38 89 ASP A O 1
ATOM 741 N N . LEU A 1 90 ? 5.515 -7.382 -8.670 1.00 86.94 90 LEU A N 1
ATOM 742 C CA . LEU A 1 90 ? 5.176 -6.222 -7.848 1.00 86.94 90 LEU A CA 1
ATOM 743 C C . LEU A 1 90 ? 3.750 -5.708 -8.058 1.00 86.94 90 LEU A C 1
ATOM 745 O O . LEU A 1 90 ? 3.113 -5.295 -7.084 1.00 86.94 90 LEU A O 1
ATOM 749 N N . VAL A 1 91 ? 3.259 -5.733 -9.298 1.00 89.75 91 VAL A N 1
ATOM 750 C CA . VAL A 1 91 ? 1.948 -5.206 -9.702 1.00 89.75 91 VAL A CA 1
ATOM 751 C C . VAL A 1 91 ? 1.265 -6.131 -10.722 1.00 89.75 91 VAL A C 1
ATOM 753 O O . VAL A 1 91 ? 1.947 -6.855 -11.445 1.00 89.75 91 VAL A O 1
ATOM 756 N N . PRO A 1 92 ? -0.078 -6.118 -10.825 1.00 92.62 92 PRO A N 1
ATOM 757 C CA . PRO A 1 92 ? -0.794 -6.906 -11.828 1.00 92.62 92 PRO A CA 1
ATOM 758 C C . PRO A 1 92 ? -0.341 -6.591 -13.258 1.00 92.62 92 PRO A C 1
ATOM 760 O O . PRO A 1 92 ? -0.082 -5.434 -13.586 1.00 92.62 92 PRO A O 1
ATOM 763 N N . THR A 1 93 ? -0.330 -7.598 -14.138 1.00 91.38 93 THR A N 1
ATOM 764 C CA . THR A 1 93 ? 0.114 -7.448 -15.537 1.00 91.38 93 THR A CA 1
ATOM 765 C C . THR A 1 93 ? -0.626 -6.340 -16.285 1.00 91.38 93 THR A C 1
ATOM 767 O O . THR A 1 93 ? 0.014 -5.569 -16.988 1.00 91.38 93 THR A O 1
ATOM 770 N N . SER A 1 94 ? -1.931 -6.177 -16.056 1.00 93.75 94 SER A N 1
ATOM 771 C CA . SER A 1 94 ? -2.719 -5.095 -16.661 1.00 93.75 94 SER A CA 1
ATOM 772 C C . SER A 1 94 ? -2.234 -3.697 -16.263 1.00 93.75 94 SER A C 1
ATOM 774 O O . SER A 1 94 ? -2.290 -2.771 -17.066 1.00 93.75 94 SER A O 1
ATOM 776 N N . CYS A 1 95 ? -1.734 -3.525 -15.036 1.00 91.44 95 CYS A N 1
ATOM 777 C CA . CYS A 1 95 ? -1.132 -2.267 -14.600 1.00 91.44 95 CYS A CA 1
ATOM 778 C C . CYS A 1 95 ? 0.212 -2.030 -15.291 1.00 91.44 95 CYS A C 1
ATOM 780 O O . CYS A 1 95 ? 0.522 -0.891 -15.624 1.00 91.44 95 CYS A O 1
ATOM 782 N N . ILE A 1 96 ? 0.993 -3.090 -15.519 1.00 91.06 96 ILE A N 1
ATOM 783 C CA . ILE A 1 96 ? 2.260 -3.009 -16.258 1.00 91.06 96 ILE A CA 1
ATOM 784 C C . ILE A 1 96 ? 1.984 -2.581 -17.696 1.00 91.06 96 ILE A C 1
ATOM 786 O O . ILE A 1 96 ? 2.587 -1.623 -18.163 1.00 91.06 96 ILE A O 1
ATOM 790 N N . ASP A 1 97 ? 1.042 -3.244 -18.369 1.00 90.69 97 ASP A N 1
ATOM 791 C CA . ASP A 1 97 ? 0.646 -2.911 -19.739 1.00 90.69 97 ASP A CA 1
ATOM 792 C C . ASP A 1 97 ? 0.232 -1.440 -19.846 1.00 90.69 97 ASP A C 1
ATOM 794 O O . ASP A 1 97 ? 0.744 -0.725 -20.700 1.00 90.69 97 ASP A O 1
ATOM 798 N N . TYR A 1 98 ? -0.590 -0.966 -18.908 1.00 91.88 98 TYR A N 1
ATOM 799 C CA . TYR A 1 98 ? -1.017 0.429 -18.846 1.00 91.88 98 TYR A CA 1
ATOM 800 C C . TYR A 1 98 ? 0.149 1.410 -18.624 1.00 91.88 98 TYR A C 1
ATOM 802 O O . TYR A 1 98 ? 0.227 2.436 -19.293 1.00 91.88 98 TYR A O 1
ATOM 810 N N . ILE A 1 99 ? 1.084 1.109 -17.717 1.00 88.25 99 ILE A N 1
ATOM 811 C CA . ILE A 1 99 ? 2.264 1.962 -17.486 1.00 88.25 99 ILE A CA 1
ATOM 812 C C . ILE A 1 99 ? 3.104 2.088 -18.762 1.00 88.25 99 ILE A C 1
ATOM 814 O O . ILE A 1 99 ? 3.503 3.197 -19.111 1.00 88.25 99 ILE A O 1
ATOM 818 N N . LEU A 1 100 ? 3.342 0.968 -19.452 1.00 87.56 100 LEU A N 1
ATOM 819 C CA . LEU A 1 100 ? 4.191 0.911 -20.642 1.00 87.56 100 LEU A CA 1
ATOM 820 C C . LEU A 1 100 ? 3.521 1.524 -21.881 1.00 87.56 100 LEU A C 1
ATOM 822 O O . LEU A 1 100 ? 4.176 2.244 -22.626 1.00 87.56 100 LEU A O 1
ATOM 826 N N . GLU A 1 101 ? 2.232 1.252 -22.107 1.00 89.81 101 GLU A N 1
ATOM 827 C CA . GLU A 1 101 ? 1.476 1.763 -23.260 1.00 89.81 101 GLU A CA 1
ATOM 828 C C . GLU A 1 101 ? 1.360 3.290 -23.227 1.00 89.81 101 GLU A C 1
ATOM 830 O O . GLU A 1 101 ? 1.514 3.949 -24.255 1.00 89.81 101 GLU A O 1
ATOM 835 N N . TYR A 1 102 ? 1.124 3.856 -22.040 1.00 88.56 102 TYR A N 1
ATOM 836 C CA . TYR A 1 102 ? 0.859 5.286 -21.8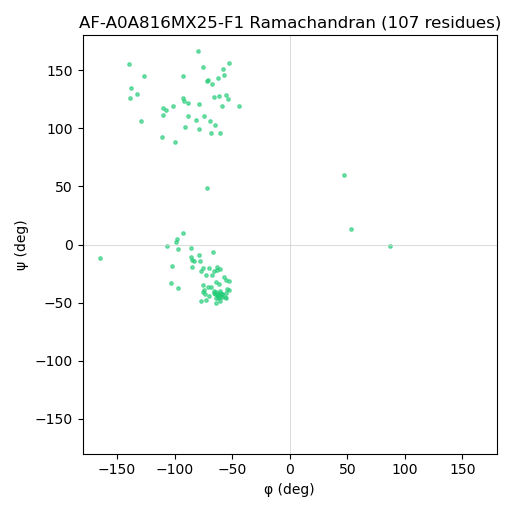77 1.00 88.56 102 TYR A CA 1
ATOM 837 C C . TYR A 1 102 ? 2.073 6.102 -21.429 1.00 88.56 102 TYR A C 1
ATOM 839 O O . TYR A 1 102 ? 1.929 7.312 -21.245 1.00 88.56 102 TYR A O 1
ATOM 847 N N . ASN A 1 103 ? 3.249 5.479 -21.266 1.00 83.88 103 ASN A N 1
ATOM 848 C CA . ASN A 1 103 ? 4.475 6.141 -20.804 1.00 83.88 103 ASN A CA 1
ATOM 849 C C . ASN A 1 103 ? 4.174 7.013 -19.568 1.00 83.88 103 ASN A C 1
ATOM 851 O O . ASN A 1 103 ? 4.223 8.245 -19.596 1.00 83.88 103 ASN A O 1
ATOM 855 N N . ILE A 1 104 ? 3.690 6.382 -18.495 1.00 83.31 104 ILE A N 1
ATOM 856 C CA . ILE A 1 104 ? 3.212 7.117 -17.310 1.00 83.31 104 ILE A CA 1
ATOM 857 C C . ILE A 1 104 ? 4.377 7.772 -16.556 1.00 83.31 104 ILE A C 1
ATOM 859 O O . ILE A 1 104 ? 4.175 8.752 -15.837 1.00 83.31 104 ILE A O 1
ATOM 863 N N . GLU A 1 105 ? 5.603 7.289 -16.764 1.00 77.56 105 GLU A N 1
ATOM 864 C CA . GLU A 1 105 ? 6.832 7.830 -16.191 1.00 77.56 105 GLU A CA 1
ATOM 865 C C . GLU A 1 105 ? 7.021 9.328 -16.440 1.00 77.56 105 GLU A C 1
ATOM 867 O O . GLU A 1 105 ? 7.551 10.021 -15.568 1.00 77.56 105 GLU A O 1
ATOM 872 N N . GLN A 1 106 ? 6.522 9.856 -17.564 1.00 77.94 106 GLN A N 1
ATOM 873 C CA . GLN A 1 106 ? 6.602 11.283 -17.889 1.00 77.94 106 GLN A CA 1
ATOM 874 C C . GLN A 1 106 ? 5.887 12.189 -16.865 1.00 77.94 106 GLN A C 1
ATOM 876 O O . GLN A 1 106 ? 6.205 13.372 -16.765 1.00 77.94 106 GLN A O 1
ATOM 881 N N . TRP A 1 107 ? 4.952 11.642 -16.080 1.00 77.94 107 TRP A N 1
ATOM 882 C CA . TRP A 1 107 ? 4.144 12.377 -15.100 1.00 77.94 107 TRP A CA 1
ATOM 883 C C . TRP A 1 107 ? 4.675 12.283 -13.663 1.00 77.94 107 TRP A C 1
ATOM 885 O O . TRP A 1 107 ? 4.016 12.755 -12.737 1.00 77.94 107 TRP A O 1
ATOM 895 N N . PHE A 1 108 ? 5.834 11.655 -13.443 1.00 73.94 108 PHE A N 1
ATOM 896 C CA . PHE A 1 108 ? 6.425 11.484 -12.107 1.00 73.94 108 PHE A CA 1
ATOM 897 C C . PHE A 1 108 ? 7.417 12.591 -11.701 1.00 73.94 108 PHE A C 1
ATOM 899 O O . PHE A 1 108 ? 8.102 12.419 -10.691 1.00 73.94 108 PHE A O 1
ATOM 906 N N . GLN A 1 109 ? 7.495 13.685 -12.473 1.00 60.06 109 GLN A N 1
ATOM 907 C CA . GLN A 1 109 ? 8.391 14.831 -12.245 1.00 60.06 109 GLN A CA 1
ATOM 908 C C . GLN A 1 109 ? 8.111 15.574 -10.933 1.00 60.06 109 GLN A C 1
ATOM 910 O O . GLN A 1 109 ? 6.922 15.811 -10.618 1.00 60.06 109 GLN A O 1
#

Organism: NCBI:txid392030

Radius of gyration: 18.81 Å; Cα contacts (8 Å, |Δi|>4): 61; chains: 1; bounding box: 40×29×47 Å